Protein AF-G5RYD4-F1 (afdb_monomer_lite)

Organism: NCBI:txid913084

Sequence (80 aa):
MRRGDYSPELFLDLHGLTQLQAKQELGALIAACRREHIFCACVMHGHGKHILKQQTPLWLAQHPHVMAFHQAPKEYGGDA

Radius of gyration: 12.09 Å; chains: 1; bounding box: 29×24×31 Å

Foldseek 3Di:
DDPDPADAPAEEEQEPPDPVVSLVVVVVVLVVCVVVVHDHHYYHDDDPPCPCVVVVVVSLVPDPSRPDDDQDDVVRPRPD

Structure (mmCIF, N/CA/C/O backbone):
data_AF-G5RYD4-F1
#
_entry.id   AF-G5RYD4-F1
#
loop_
_atom_site.group_PDB
_atom_site.id
_atom_site.type_symbol
_atom_site.label_atom_id
_atom_site.label_alt_id
_atom_site.label_comp_id
_atom_site.label_asym_id
_atom_site.label_entity_id
_atom_site.label_seq_id
_atom_site.pdbx_PDB_ins_code
_atom_site.Cartn_x
_atom_site.Cartn_y
_atom_site.Cartn_z
_atom_site.occupancy
_atom_site.B_iso_or_equiv
_atom_site.auth_seq_id
_atom_site.auth_comp_id
_atom_site.auth_asym_id
_atom_site.auth_atom_id
_atom_site.pdbx_PDB_model_num
ATOM 1 N N . MET A 1 1 ? 16.095 -6.692 -1.883 1.00 53.66 1 MET A N 1
ATOM 2 C CA . MET A 1 1 ? 15.835 -5.835 -3.057 1.00 53.66 1 MET A CA 1
ATOM 3 C C . MET A 1 1 ? 16.983 -4.845 -3.152 1.00 53.66 1 MET A C 1
ATOM 5 O O . MET A 1 1 ? 17.282 -4.209 -2.146 1.00 53.66 1 MET A O 1
ATOM 9 N N . ARG A 1 2 ? 17.730 -4.819 -4.262 1.00 43.53 2 ARG A N 1
ATOM 10 C CA . ARG A 1 2 ? 18.831 -3.858 -4.429 1.00 43.53 2 ARG A CA 1
ATOM 11 C C . ARG A 1 2 ? 18.236 -2.477 -4.713 1.00 43.53 2 ARG A C 1
ATOM 13 O O . ARG A 1 2 ? 17.192 -2.376 -5.349 1.00 43.53 2 ARG A O 1
ATOM 20 N N . ARG A 1 3 ? 18.876 -1.425 -4.203 1.00 47.59 3 ARG A N 1
ATOM 21 C CA . ARG A 1 3 ? 18.513 -0.040 -4.529 1.00 47.59 3 ARG A CA 1
ATOM 22 C C . ARG A 1 3 ? 18.742 0.176 -6.031 1.00 47.59 3 ARG A C 1
ATOM 24 O O . ARG A 1 3 ? 19.879 0.024 -6.463 1.00 47.59 3 ARG A O 1
ATOM 31 N N . GLY A 1 4 ? 17.694 0.522 -6.781 1.00 53.97 4 GLY A N 1
ATOM 32 C CA . GLY A 1 4 ? 17.807 1.026 -8.158 1.00 53.97 4 GLY A CA 1
ATOM 33 C C . GLY A 1 4 ? 17.116 0.221 -9.264 1.00 53.97 4 GLY A C 1
ATOM 34 O O . GLY A 1 4 ? 16.929 0.776 -10.338 1.00 53.97 4 GLY A O 1
ATOM 35 N N . ASP A 1 5 ? 16.697 -1.028 -9.028 1.00 63.41 5 ASP A N 1
ATOM 36 C CA . ASP A 1 5 ? 16.136 -1.862 -10.114 1.00 63.41 5 ASP A CA 1
ATOM 37 C C . ASP A 1 5 ? 14.642 -1.607 -10.385 1.00 63.41 5 ASP A C 1
ATOM 39 O O . ASP A 1 5 ? 14.141 -1.946 -11.453 1.00 63.41 5 ASP A O 1
ATOM 43 N N . TYR A 1 6 ? 13.922 -1.012 -9.429 1.00 65.56 6 TYR A N 1
ATOM 44 C CA . TYR A 1 6 ? 12.490 -0.744 -9.549 1.00 65.56 6 TYR A CA 1
ATOM 45 C C . TYR A 1 6 ? 12.153 0.615 -8.934 1.00 65.56 6 TYR A C 1
ATOM 47 O O . TYR A 1 6 ? 12.238 0.788 -7.715 1.00 65.56 6 TYR A O 1
ATOM 55 N N . SER A 1 7 ? 11.779 1.569 -9.781 1.00 76.75 7 SER A N 1
ATOM 56 C CA . SER A 1 7 ? 11.202 2.845 -9.354 1.00 76.75 7 SER A CA 1
ATOM 57 C C . SER A 1 7 ? 9.686 2.689 -9.221 1.00 76.75 7 SER A C 1
ATOM 59 O O . SER A 1 7 ? 9.084 2.036 -10.074 1.00 76.75 7 SER A O 1
ATOM 61 N N . PRO A 1 8 ? 9.054 3.249 -8.177 1.00 81.12 8 PRO A N 1
ATOM 62 C CA . PRO A 1 8 ? 7.609 3.165 -8.028 1.00 81.12 8 PRO A CA 1
ATOM 63 C C . PRO A 1 8 ? 6.904 3.908 -9.166 1.00 81.12 8 PRO A C 1
ATOM 65 O O . PRO A 1 8 ? 7.180 5.082 -9.410 1.00 81.12 8 PRO A O 1
ATOM 68 N N . GLU A 1 9 ? 5.979 3.226 -9.837 1.00 87.69 9 GLU A N 1
ATOM 69 C CA . GLU A 1 9 ? 5.157 3.816 -10.906 1.00 87.69 9 GLU A CA 1
ATOM 70 C C . GLU A 1 9 ? 3.807 4.312 -10.369 1.00 87.69 9 GLU A C 1
ATOM 72 O O . GLU A 1 9 ? 3.195 5.211 -10.940 1.00 87.69 9 GLU A O 1
ATOM 77 N N . LEU A 1 10 ? 3.365 3.764 -9.231 1.00 90.81 10 LEU A N 1
ATOM 78 C CA . LEU A 1 10 ? 2.164 4.193 -8.519 1.00 90.81 10 LEU A CA 1
ATOM 79 C C . LEU A 1 10 ? 2.494 4.663 -7.107 1.00 90.81 10 LEU A C 1
ATOM 81 O O . LEU A 1 10 ? 3.347 4.094 -6.422 1.00 90.81 10 LEU A O 1
ATOM 85 N N . PHE A 1 11 ? 1.754 5.674 -6.660 1.00 92.75 11 PHE A N 1
ATOM 86 C CA . PHE A 1 11 ? 1.858 6.254 -5.328 1.00 92.75 11 PHE A CA 1
ATOM 87 C C . PHE A 1 11 ? 0.481 6.244 -4.673 1.00 92.75 11 PHE A C 1
ATOM 89 O O . PHE A 1 11 ? -0.492 6.706 -5.266 1.00 92.75 11 PHE A O 1
ATOM 96 N N . LEU A 1 12 ? 0.408 5.725 -3.452 1.00 94.44 12 LEU A N 1
ATOM 97 C CA . LEU A 1 12 ? -0.802 5.723 -2.641 1.00 94.44 12 LEU A CA 1
ATOM 98 C C . LEU A 1 12 ? -0.566 6.506 -1.354 1.00 94.44 12 LEU A C 1
ATOM 100 O O . LEU A 1 12 ? 0.347 6.177 -0.599 1.00 94.44 12 LEU A O 1
ATOM 104 N N . ASP A 1 13 ? -1.416 7.493 -1.085 1.00 93.62 13 ASP A N 1
ATOM 105 C CA . ASP A 1 13 ? -1.442 8.213 0.186 1.00 93.62 13 ASP 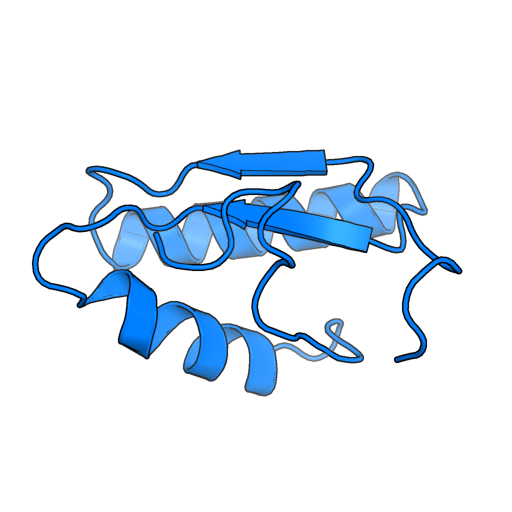A CA 1
ATOM 106 C C . ASP A 1 13 ? -2.589 7.699 1.063 1.00 93.62 13 ASP A C 1
ATOM 108 O O . ASP A 1 13 ? -3.759 7.740 0.688 1.00 93.62 13 ASP A O 1
ATOM 112 N N . LEU A 1 14 ? -2.236 7.183 2.236 1.00 94.12 14 LEU A N 1
ATOM 113 C CA . LEU A 1 14 ? -3.156 6.675 3.246 1.00 94.12 14 LEU A CA 1
ATOM 114 C C . LEU A 1 14 ? -3.369 7.672 4.393 1.00 94.12 14 LEU A C 1
ATOM 116 O O . LEU A 1 14 ? -4.066 7.354 5.362 1.00 94.12 14 LEU A O 1
ATOM 120 N N . HIS A 1 15 ? -2.738 8.847 4.350 1.00 91.25 15 HIS A N 1
ATOM 121 C CA . HIS A 1 15 ? -2.836 9.834 5.414 1.00 91.25 15 HIS A CA 1
ATOM 122 C C . HIS A 1 15 ? -4.296 10.242 5.668 1.00 91.25 15 HIS A C 1
ATOM 124 O O . HIS A 1 15 ? -5.073 10.510 4.756 1.00 91.25 15 HIS A O 1
ATOM 130 N N . GLY A 1 16 ? -4.681 10.283 6.946 1.00 90.31 16 GLY A N 1
ATOM 131 C CA . GLY A 1 16 ? -6.038 10.643 7.363 1.00 90.31 16 GLY A CA 1
ATOM 132 C C . GLY A 1 16 ? -7.091 9.545 7.175 1.00 90.31 16 GLY A C 1
ATOM 133 O O . GLY A 1 16 ? -8.208 9.707 7.666 1.00 90.31 16 GLY A O 1
ATOM 134 N N . LEU A 1 17 ? -6.755 8.414 6.545 1.00 94.31 17 LEU A N 1
ATOM 135 C CA . LEU A 1 17 ? -7.676 7.290 6.408 1.00 94.31 17 LEU A CA 1
ATOM 136 C C . LEU A 1 17 ? -7.80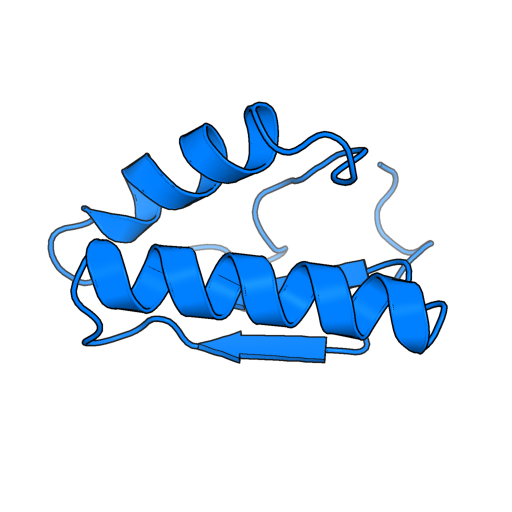2 6.492 7.709 1.00 94.31 17 LEU A C 1
ATOM 138 O O . LEU A 1 17 ? -6.858 6.321 8.487 1.00 94.31 17 LEU A O 1
ATOM 142 N N . THR A 1 18 ? -8.988 5.929 7.923 1.00 94.50 18 THR A N 1
ATOM 143 C CA . THR A 1 18 ? -9.178 4.869 8.917 1.00 94.50 18 THR A CA 1
ATOM 144 C C . THR A 1 18 ? -8.465 3.587 8.478 1.00 94.50 18 THR A C 1
ATOM 146 O O . THR A 1 18 ? -8.171 3.392 7.300 1.00 94.50 18 THR A O 1
ATOM 149 N N . GLN A 1 19 ? -8.235 2.655 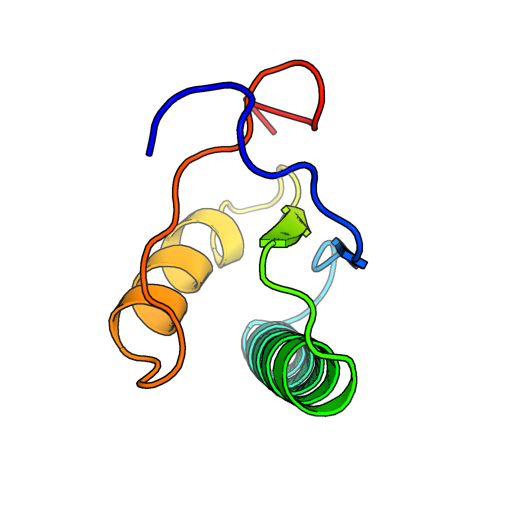9.408 1.00 94.88 19 GLN A N 1
ATOM 150 C CA . GLN A 1 19 ? -7.635 1.355 9.076 1.00 94.88 19 GLN A CA 1
ATOM 151 C C . GLN A 1 19 ? -8.426 0.592 8.005 1.00 94.88 19 GLN A C 1
ATOM 153 O O . GLN A 1 19 ? -7.831 -0.039 7.138 1.00 94.88 19 GLN A O 1
ATOM 158 N N . LEU A 1 20 ? -9.761 0.662 8.055 1.00 96.44 20 LEU A N 1
ATOM 159 C CA . LEU A 1 20 ? -10.619 -0.006 7.081 1.00 96.44 20 LEU A CA 1
ATOM 160 C C . LEU A 1 20 ? -10.429 0.581 5.678 1.00 96.44 20 LEU A C 1
ATOM 162 O O . LEU A 1 20 ? -10.168 -0.173 4.744 1.00 96.44 20 LEU A O 1
ATOM 166 N N . GLN A 1 21 ? -10.500 1.910 5.554 1.00 96.94 21 GLN A N 1
ATOM 167 C CA . GLN A 1 21 ? -10.279 2.612 4.286 1.00 96.94 21 GLN A CA 1
ATOM 168 C C . GLN A 1 21 ? -8.873 2.339 3.751 1.00 96.94 21 GLN A C 1
ATOM 170 O O . GLN A 1 21 ? -8.717 1.934 2.607 1.00 96.94 21 GLN A O 1
ATOM 175 N N . ALA A 1 22 ? -7.852 2.457 4.602 1.00 96.31 22 ALA A N 1
ATOM 176 C CA . ALA A 1 22 ? -6.473 2.227 4.197 1.00 96.31 22 ALA A CA 1
ATOM 177 C C . ALA A 1 22 ? -6.239 0.798 3.685 1.00 96.31 22 ALA A C 1
ATOM 179 O O . ALA A 1 22 ? -5.534 0.597 2.699 1.00 96.31 22 ALA A O 1
ATOM 180 N N . LYS A 1 23 ? -6.859 -0.205 4.318 1.00 96.25 23 LYS A N 1
ATOM 181 C CA . LYS A 1 23 ? -6.782 -1.598 3.867 1.00 96.25 23 LYS A CA 1
ATOM 182 C C . LYS A 1 23 ? -7.483 -1.811 2.520 1.00 96.25 23 LYS A C 1
ATOM 184 O O . LYS A 1 23 ? -6.991 -2.591 1.706 1.00 96.25 23 LYS A O 1
ATOM 189 N N . GLN A 1 24 ? -8.611 -1.139 2.286 1.00 97.69 24 GLN A N 1
ATOM 190 C CA . GLN A 1 24 ? -9.321 -1.184 1.004 1.00 97.69 24 GLN A CA 1
ATOM 191 C C . GLN A 1 24 ? -8.491 -0.543 -0.114 1.00 97.69 24 GLN A C 1
ATOM 193 O O . GLN A 1 24 ? -8.287 -1.177 -1.148 1.00 97.69 24 GLN A O 1
ATOM 198 N N . GLU A 1 25 ? -7.942 0.647 0.128 1.00 97.88 25 GLU A N 1
ATOM 199 C CA . GLU A 1 25 ? -7.073 1.356 -0.819 1.00 97.88 25 GLU A CA 1
ATOM 200 C C . GLU A 1 25 ? -5.800 0.563 -1.139 1.00 97.88 25 GLU A C 1
ATOM 202 O O . GLU A 1 25 ? -5.398 0.452 -2.295 1.00 97.88 25 GLU A O 1
ATOM 207 N N . LEU A 1 26 ? -5.197 -0.082 -0.135 1.00 96.88 26 LEU A N 1
ATOM 208 C CA . LEU A 1 26 ? -4.041 -0.950 -0.351 1.00 96.88 26 LEU A CA 1
ATOM 209 C C . LEU A 1 26 ? -4.381 -2.138 -1.267 1.00 96.88 26 LEU A C 1
ATOM 211 O O . LEU A 1 26 ? -3.601 -2.486 -2.151 1.00 96.88 26 LEU A O 1
ATOM 215 N N . GLY A 1 27 ? -5.558 -2.744 -1.086 1.00 97.00 27 GLY A N 1
ATOM 216 C CA . GLY A 1 27 ? -6.051 -3.799 -1.973 1.00 97.00 27 GLY A CA 1
ATOM 217 C C . GLY A 1 27 ? -6.299 -3.298 -3.398 1.00 97.00 27 GLY A C 1
ATOM 218 O O . GLY A 1 27 ? -5.919 -3.970 -4.360 1.00 97.00 27 GLY A O 1
ATOM 219 N N . ALA A 1 28 ? -6.879 -2.103 -3.540 1.00 97.62 28 ALA A N 1
ATOM 220 C CA . ALA A 1 28 ? -7.111 -1.466 -4.832 1.00 97.62 28 ALA A CA 1
ATOM 221 C C . ALA A 1 28 ? -5.793 -1.170 -5.566 1.00 97.62 28 ALA A C 1
ATOM 223 O O . ALA A 1 28 ? -5.674 -1.488 -6.751 1.00 97.62 28 ALA A O 1
ATOM 224 N N . LEU A 1 29 ? -4.779 -0.662 -4.857 1.00 97.38 29 LEU A N 1
ATOM 225 C CA . LEU A 1 29 ? -3.437 -0.440 -5.397 1.00 97.38 29 LEU A CA 1
ATOM 226 C C . LEU A 1 29 ? -2.822 -1.737 -5.925 1.00 97.38 29 LEU A C 1
ATOM 228 O O . LEU A 1 29 ? -2.329 -1.766 -7.050 1.00 97.38 29 LEU A O 1
ATOM 232 N N . ILE A 1 30 ? -2.866 -2.821 -5.146 1.00 96.50 30 ILE A N 1
ATOM 233 C CA . ILE A 1 30 ? -2.287 -4.103 -5.571 1.00 96.50 30 ILE A CA 1
ATOM 234 C C . ILE A 1 30 ? -3.035 -4.656 -6.791 1.00 96.50 30 ILE A C 1
ATOM 236 O O . ILE A 1 30 ? -2.410 -5.164 -7.724 1.00 96.50 30 ILE A O 1
ATOM 240 N N . ALA A 1 31 ? -4.364 -4.531 -6.828 1.00 97.06 31 ALA A N 1
ATOM 241 C CA . ALA A 1 31 ? -5.158 -4.927 -7.989 1.00 97.06 31 ALA A CA 1
ATOM 242 C C . ALA A 1 31 ? -4.806 -4.102 -9.241 1.00 97.06 31 ALA A C 1
ATOM 244 O O . ALA A 1 31 ? -4.668 -4.676 -10.323 1.00 97.06 31 ALA A O 1
ATOM 245 N N . ALA A 1 32 ? -4.616 -2.786 -9.095 1.00 96.56 32 ALA A N 1
ATOM 246 C CA . ALA A 1 32 ? -4.178 -1.908 -10.177 1.00 96.56 32 ALA A CA 1
ATOM 247 C C . ALA A 1 32 ? -2.785 -2.295 -10.686 1.00 96.56 32 ALA A C 1
ATOM 249 O O . ALA A 1 32 ? -2.626 -2.520 -11.884 1.00 96.56 32 ALA A O 1
ATOM 250 N N . CYS A 1 33 ? -1.825 -2.509 -9.777 1.00 95.94 33 CYS A N 1
ATOM 251 C CA . CYS A 1 33 ? -0.471 -2.936 -10.131 1.00 95.94 33 CYS A CA 1
ATOM 252 C C . CYS A 1 33 ? -0.485 -4.209 -10.984 1.00 95.94 33 CYS A C 1
ATOM 254 O O . CYS A 1 33 ? 0.186 -4.298 -12.007 1.00 95.94 33 CYS A O 1
ATOM 256 N N . ARG A 1 34 ? -1.313 -5.192 -10.609 1.00 95.06 34 ARG A N 1
ATOM 257 C CA . ARG A 1 34 ? -1.432 -6.448 -11.363 1.00 95.06 34 ARG A CA 1
ATOM 258 C C . ARG A 1 34 ? -2.053 -6.270 -12.742 1.00 95.06 34 ARG A C 1
ATOM 260 O O . ARG A 1 34 ? -1.604 -6.918 -13.680 1.00 95.06 34 ARG A O 1
ATOM 267 N N . ARG A 1 35 ? -3.099 -5.449 -12.854 1.00 96.56 35 ARG A N 1
ATOM 268 C CA . ARG A 1 35 ? -3.785 -5.191 -14.128 1.00 96.56 35 ARG A CA 1
ATOM 269 C C . ARG A 1 35 ? -2.878 -4.457 -15.115 1.00 96.56 35 ARG A C 1
ATOM 271 O O . ARG A 1 35 ? -2.965 -4.705 -16.310 1.00 96.56 35 ARG A O 1
ATOM 278 N N . GLU A 1 36 ? -2.035 -3.567 -14.608 1.00 95.56 36 GLU A N 1
ATOM 279 C CA . GLU A 1 36 ? -1.191 -2.677 -15.413 1.00 95.56 36 GLU A CA 1
ATOM 280 C C . GLU A 1 36 ? 0.254 -3.174 -15.531 1.00 95.56 36 GLU A C 1
ATOM 282 O O . GLU A 1 36 ? 1.088 -2.503 -16.123 1.00 95.56 36 GLU A O 1
ATOM 287 N N . HIS A 1 37 ? 0.543 -4.377 -15.021 1.00 93.69 37 HIS A N 1
ATOM 288 C CA . HIS A 1 37 ? 1.879 -4.981 -15.021 1.00 93.69 37 HIS A CA 1
ATOM 289 C C . HIS A 1 37 ? 2.954 -4.118 -14.333 1.00 93.69 37 HIS A C 1
ATOM 291 O O . HIS A 1 37 ? 4.128 -4.178 -14.687 1.00 93.69 37 HIS A O 1
ATOM 297 N N . ILE A 1 38 ? 2.553 -3.364 -13.309 1.00 93.69 38 ILE A N 1
ATOM 298 C CA . ILE A 1 38 ? 3.434 -2.544 -12.478 1.00 93.69 38 ILE A CA 1
ATOM 299 C C . ILE A 1 38 ? 3.985 -3.404 -11.342 1.00 93.69 38 ILE A C 1
ATOM 301 O O . ILE A 1 38 ? 3.239 -4.027 -10.581 1.00 93.69 38 ILE A O 1
ATOM 305 N N . PHE A 1 39 ? 5.309 -3.426 -11.209 1.00 91.44 39 PHE A N 1
ATOM 306 C CA . PHE A 1 39 ? 6.002 -4.269 -10.228 1.00 91.44 39 PHE A CA 1
ATOM 307 C C . PHE A 1 39 ? 6.358 -3.536 -8.933 1.00 91.44 39 PHE A C 1
ATOM 309 O O . PHE A 1 39 ? 6.675 -4.181 -7.932 1.00 91.44 39 PHE A O 1
ATOM 316 N N . CYS A 1 40 ? 6.314 -2.202 -8.935 1.00 92.25 40 CYS A N 1
ATOM 317 C CA . CYS A 1 40 ? 6.697 -1.384 -7.794 1.00 92.25 40 CYS A CA 1
ATOM 318 C C . CYS A 1 40 ? 5.731 -0.219 -7.595 1.00 92.25 40 CYS A C 1
ATOM 320 O O . CYS A 1 40 ? 5.445 0.546 -8.515 1.00 92.25 40 CYS A O 1
ATOM 322 N N . ALA A 1 41 ? 5.262 -0.074 -6.361 1.00 93.12 41 ALA A N 1
ATOM 323 C CA . ALA A 1 41 ? 4.445 1.042 -5.924 1.00 93.12 41 ALA A CA 1
ATOM 324 C C . ALA A 1 41 ? 4.950 1.549 -4.572 1.00 93.12 41 ALA A C 1
ATOM 326 O O . ALA A 1 41 ? 5.529 0.797 -3.784 1.00 93.12 41 ALA A O 1
ATOM 327 N N . CYS A 1 42 ? 4.709 2.825 -4.302 1.00 92.94 42 CYS A N 1
ATOM 328 C CA . CYS A 1 42 ? 5.042 3.476 -3.048 1.00 92.94 42 CYS A CA 1
ATOM 329 C C . CYS A 1 42 ? 3.767 3.756 -2.252 1.00 92.94 42 CYS A C 1
ATOM 331 O O . CYS A 1 42 ? 2.768 4.220 -2.798 1.00 92.94 42 CYS A O 1
ATOM 333 N N . VAL A 1 43 ? 3.809 3.497 -0.946 1.00 92.94 43 VAL A N 1
ATOM 334 C CA . VAL A 1 43 ? 2.691 3.745 -0.032 1.00 92.94 43 VAL A CA 1
ATOM 335 C C . VAL A 1 43 ? 3.152 4.701 1.058 1.00 92.94 43 VAL A C 1
ATOM 337 O O . VAL A 1 43 ? 4.111 4.416 1.773 1.00 92.94 43 VAL A O 1
ATOM 340 N N . MET A 1 44 ? 2.449 5.817 1.205 1.00 91.69 44 MET A N 1
ATOM 341 C CA . MET A 1 44 ? 2.647 6.804 2.255 1.00 91.69 44 MET A CA 1
ATOM 342 C C . MET A 1 44 ? 1.549 6.633 3.306 1.00 91.69 44 MET A C 1
ATOM 344 O O . MET A 1 44 ? 0.372 6.591 2.980 1.00 91.69 44 MET A O 1
ATOM 348 N N . HIS A 1 45 ? 1.918 6.512 4.580 1.00 84.69 45 HIS A N 1
ATOM 349 C CA . HIS A 1 45 ? 0.964 6.390 5.697 1.00 84.69 45 HIS A CA 1
ATOM 350 C C . HIS A 1 45 ? 0.952 7.613 6.629 1.00 84.69 45 HIS A C 1
ATOM 352 O O . HIS A 1 45 ? 0.168 7.662 7.579 1.00 84.69 45 HIS A O 1
ATOM 358 N N . GLY A 1 46 ? 1.831 8.584 6.364 1.00 79.88 46 GLY A N 1
ATOM 359 C CA . GLY A 1 46 ? 2.026 9.793 7.160 1.00 79.88 46 GLY A CA 1
ATOM 360 C C . GLY A 1 46 ? 2.546 9.550 8.586 1.00 79.88 46 GLY A C 1
ATOM 361 O O . GLY A 1 46 ? 2.719 8.412 9.037 1.00 79.88 46 GLY A O 1
ATOM 362 N N . HIS A 1 47 ? 2.726 10.662 9.304 1.00 73.75 47 HIS A N 1
ATOM 363 C CA . HIS A 1 47 ? 3.324 10.756 10.643 1.00 73.75 47 HIS A CA 1
ATOM 364 C C . HIS A 1 47 ? 2.307 10.740 11.801 1.00 73.75 47 HIS A C 1
ATOM 366 O O . HIS A 1 47 ? 2.619 11.212 12.888 1.00 73.75 47 HIS A O 1
ATOM 372 N N . GLY A 1 48 ? 1.065 10.293 11.577 1.00 74.88 48 GLY A N 1
ATOM 373 C CA . GLY A 1 48 ? -0.014 10.387 12.575 1.00 74.88 48 GLY A CA 1
ATOM 374 C C . GLY A 1 48 ? 0.224 9.541 13.841 1.00 74.88 48 GLY A C 1
ATOM 375 O O . GLY A 1 48 ? 1.338 9.344 14.305 1.00 74.88 48 GLY A O 1
ATOM 376 N N . LYS A 1 49 ? -0.819 8.917 14.404 1.00 81.94 49 LYS A N 1
ATOM 377 C CA . LYS A 1 49 ? -0.683 8.019 15.581 1.00 81.94 49 LYS A CA 1
ATOM 378 C C . LYS A 1 49 ? 0.119 6.723 15.319 1.00 81.94 49 LYS A C 1
ATOM 380 O O . LYS A 1 49 ? -0.015 5.761 16.064 1.00 81.94 49 LYS A O 1
ATOM 385 N N . HIS A 1 50 ? 0.865 6.648 14.217 1.00 82.88 50 HIS A N 1
ATOM 386 C CA . HIS A 1 50 ? 1.626 5.491 13.739 1.00 82.88 50 HIS A CA 1
ATOM 387 C C . HIS A 1 50 ? 0.829 4.181 13.590 1.00 82.88 50 HIS A C 1
ATOM 389 O O . HIS A 1 50 ? 1.418 3.127 13.372 1.00 82.88 50 HIS A O 1
ATOM 395 N N . ILE A 1 51 ? -0.508 4.239 13.617 1.00 88.88 51 ILE A N 1
ATOM 396 C CA . ILE A 1 51 ? -1.377 3.067 13.449 1.00 88.88 51 ILE A CA 1
ATOM 397 C C . ILE A 1 51 ? -1.164 2.454 12.062 1.00 88.88 51 ILE A C 1
ATOM 399 O O . ILE A 1 51 ? -0.845 1.276 11.949 1.00 88.88 51 ILE A O 1
ATOM 403 N N . LEU A 1 52 ? -1.273 3.257 11.001 1.00 90.44 52 LEU A N 1
ATOM 404 C CA . LEU A 1 52 ? -1.075 2.773 9.632 1.00 90.44 52 LEU A CA 1
ATOM 405 C C . LEU A 1 52 ? 0.385 2.369 9.373 1.00 90.44 52 LEU A C 1
ATOM 407 O O . LEU A 1 52 ? 0.623 1.355 8.729 1.00 90.44 52 LEU A O 1
ATOM 411 N N . LYS A 1 53 ? 1.358 3.070 9.971 1.00 88.81 53 LYS A N 1
ATOM 412 C CA . LYS A 1 53 ? 2.785 2.691 9.931 1.00 88.81 53 LYS A CA 1
ATOM 413 C C . LYS A 1 53 ? 3.032 1.275 10.468 1.00 88.81 53 LYS A C 1
ATOM 415 O O . LYS A 1 53 ? 3.864 0.556 9.928 1.00 88.81 53 LYS A O 1
ATOM 420 N N . GLN A 1 54 ? 2.301 0.863 11.506 1.00 91.06 54 GLN A N 1
ATOM 421 C CA . GLN A 1 54 ? 2.397 -0.483 12.081 1.00 91.06 54 GLN A CA 1
ATOM 422 C C . GLN A 1 54 ? 1.570 -1.521 11.312 1.00 91.06 54 GLN A C 1
ATOM 424 O O . GLN A 1 54 ? 2.005 -2.658 11.153 1.00 91.06 54 GLN A O 1
ATOM 429 N N . GLN A 1 55 ? 0.379 -1.153 10.836 1.00 94.12 55 GLN A N 1
ATOM 430 C CA . GLN A 1 55 ? -0.557 -2.096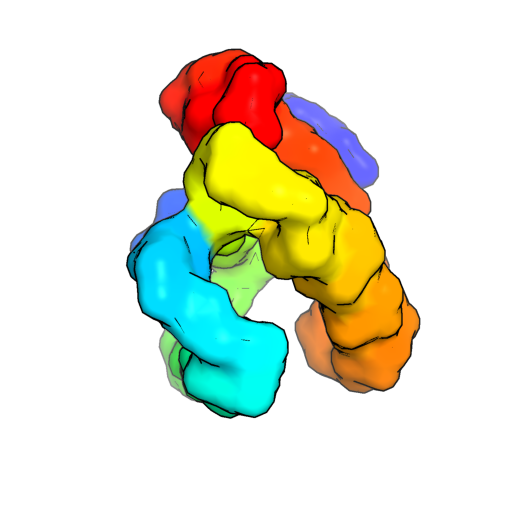 10.219 1.00 94.12 55 GLN A CA 1
ATOM 431 C C . GLN A 1 55 ? -0.245 -2.412 8.753 1.00 94.12 55 GLN A C 1
ATOM 433 O O . GLN A 1 55 ? -0.319 -3.572 8.352 1.00 94.12 55 GLN A O 1
ATOM 438 N N . THR A 1 56 ? 0.151 -1.415 7.959 1.00 93.94 56 THR A N 1
ATOM 439 C CA . THR A 1 56 ? 0.477 -1.589 6.536 1.00 93.94 56 THR A CA 1
ATOM 440 C C . THR A 1 56 ? 1.473 -2.730 6.274 1.00 93.94 56 THR A C 1
ATOM 442 O O . THR A 1 56 ? 1.148 -3.594 5.458 1.00 93.94 56 THR A O 1
ATOM 445 N N . PRO A 1 57 ? 2.635 -2.836 6.958 1.00 93.31 57 PRO A N 1
ATOM 446 C CA . PRO A 1 57 ? 3.558 -3.951 6.727 1.00 93.31 57 PRO A CA 1
ATOM 447 C C . PRO A 1 57 ? 2.964 -5.318 7.105 1.00 93.31 57 PRO A C 1
ATOM 449 O O . PRO A 1 57 ? 3.245 -6.306 6.429 1.00 93.31 57 PRO A O 1
ATOM 452 N N . LEU A 1 58 ? 2.101 -5.393 8.129 1.00 95.31 58 LEU A N 1
ATOM 453 C CA . LEU A 1 58 ? 1.421 -6.639 8.509 1.00 95.31 58 LEU A CA 1
ATOM 454 C C . LEU A 1 58 ? 0.436 -7.098 7.431 1.00 95.31 58 LEU A C 1
ATOM 456 O O . LEU A 1 58 ? 0.332 -8.294 7.163 1.00 95.31 58 LEU A O 1
ATOM 460 N N . TRP A 1 59 ? -0.294 -6.168 6.813 1.00 95.94 59 TRP A N 1
ATOM 461 C CA . TRP A 1 59 ? -1.213 -6.487 5.719 1.00 95.94 59 TRP A CA 1
ATOM 462 C C . TRP A 1 59 ? -0.463 -6.880 4.446 1.00 95.94 59 TRP A C 1
ATOM 464 O O . TRP A 1 59 ? -0.842 -7.855 3.802 1.00 95.94 59 TRP A O 1
ATOM 474 N N . LEU A 1 60 ? 0.621 -6.170 4.118 1.00 95.38 60 LEU A N 1
ATOM 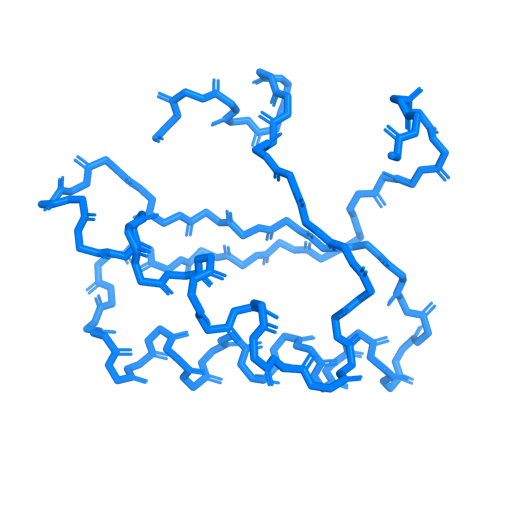475 C CA . LEU A 1 60 ? 1.470 -6.483 2.966 1.00 95.38 60 LEU A CA 1
ATOM 476 C C . LEU A 1 60 ? 2.106 -7.872 3.084 1.00 95.38 60 LEU A C 1
ATOM 478 O O . LEU A 1 60 ? 2.075 -8.627 2.119 1.00 95.38 60 LEU A O 1
ATOM 482 N N . ALA A 1 61 ? 2.610 -8.243 4.265 1.00 94.88 61 ALA A N 1
ATOM 483 C CA . ALA A 1 61 ? 3.207 -9.560 4.506 1.00 94.88 61 ALA A CA 1
ATOM 484 C C . ALA A 1 61 ? 2.224 -10.731 4.325 1.00 94.88 61 ALA A C 1
ATOM 486 O O . ALA A 1 61 ? 2.645 -11.848 4.039 1.00 94.88 61 ALA A O 1
ATOM 487 N N . GLN A 1 62 ? 0.922 -10.486 4.497 1.00 94.44 62 GLN A N 1
ATOM 488 C CA . GLN A 1 62 ? -0.130 -11.495 4.340 1.00 94.44 62 GLN A CA 1
ATOM 489 C C . GLN A 1 62 ? -0.727 -11.527 2.927 1.00 94.44 62 GLN A C 1
ATOM 491 O O . GLN A 1 62 ? -1.517 -12.417 2.615 1.00 94.44 62 GLN A O 1
ATOM 496 N N . HIS A 1 63 ? -0.406 -10.553 2.072 1.00 95.25 63 HIS A N 1
ATOM 497 C CA . HIS A 1 63 ? -1.039 -10.440 0.768 1.00 95.25 63 HIS A CA 1
ATOM 498 C C . HIS A 1 63 ? -0.338 -11.345 -0.264 1.00 95.25 63 HIS A C 1
ATOM 500 O O . HIS A 1 63 ? 0.846 -11.153 -0.535 1.00 95.25 63 HIS A O 1
ATOM 506 N N . PRO A 1 64 ? -1.048 -12.276 -0.933 1.00 94.31 64 PRO A N 1
ATOM 507 C CA . PRO A 1 64 ? -0.430 -13.310 -1.778 1.00 94.31 64 PRO A CA 1
ATOM 508 C C . PRO A 1 64 ? 0.264 -12.769 -3.038 1.00 94.31 64 PRO A C 1
ATOM 510 O O . PRO A 1 64 ? 1.010 -13.486 -3.697 1.00 94.31 64 PRO A O 1
ATOM 513 N N . HIS A 1 65 ? -0.006 -11.516 -3.406 1.00 94.25 65 HIS A N 1
ATOM 514 C CA . HIS A 1 65 ? 0.590 -10.854 -4.572 1.00 94.25 65 HIS A CA 1
ATOM 515 C C . HIS A 1 65 ? 1.728 -9.885 -4.229 1.00 94.25 65 HIS A C 1
ATOM 517 O O . HIS A 1 65 ? 2.265 -9.246 -5.128 1.00 94.25 65 HIS A O 1
ATOM 523 N N . VAL A 1 66 ? 2.093 -9.758 -2.952 1.00 94.00 66 VAL A N 1
ATOM 524 C CA . VAL A 1 66 ? 3.228 -8.934 -2.527 1.00 94.00 66 VAL A CA 1
ATOM 525 C C . VAL A 1 66 ? 4.447 -9.838 -2.391 1.00 94.00 66 VAL A C 1
ATOM 527 O O . VAL A 1 66 ? 4.470 -10.739 -1.561 1.00 94.00 66 VAL A O 1
ATOM 530 N N . MET A 1 67 ? 5.467 -9.603 -3.216 1.00 92.12 67 MET A N 1
ATOM 531 C CA . MET A 1 67 ? 6.702 -10.399 -3.186 1.00 92.12 67 MET A CA 1
ATOM 532 C C . MET A 1 67 ? 7.681 -9.914 -2.114 1.00 92.12 67 MET A C 1
ATOM 534 O O . MET A 1 67 ? 8.378 -10.710 -1.491 1.00 92.12 67 MET A O 1
ATOM 538 N N . ALA A 1 68 ? 7.759 -8.598 -1.922 1.00 90.75 68 ALA A N 1
ATOM 539 C CA . ALA A 1 68 ? 8.617 -7.954 -0.940 1.00 90.75 68 ALA A CA 1
ATOM 540 C C . ALA A 1 68 ? 8.127 -6.525 -0.677 1.00 90.75 68 ALA A C 1
ATOM 542 O O . ALA A 1 68 ? 7.463 -5.922 -1.518 1.00 90.75 68 ALA A O 1
ATOM 543 N N . PHE A 1 69 ? 8.508 -5.969 0.469 1.00 91.31 69 PHE A N 1
ATOM 544 C CA . PHE A 1 69 ? 8.390 -4.546 0.765 1.00 91.31 69 PHE A CA 1
ATOM 545 C C . PHE A 1 69 ? 9.579 -4.109 1.619 1.00 91.31 69 PHE A C 1
ATOM 547 O O . PHE A 1 69 ? 10.219 -4.918 2.294 1.00 91.31 69 PHE A O 1
ATOM 554 N N . HIS A 1 70 ? 9.889 -2.821 1.583 1.00 87.50 70 HIS A N 1
ATOM 555 C CA . HIS A 1 70 ? 10.889 -2.206 2.443 1.00 87.50 70 HIS A CA 1
ATOM 556 C C . HIS A 1 70 ? 10.480 -0.765 2.739 1.00 87.50 70 HIS A C 1
ATOM 558 O O . HIS A 1 70 ? 9.634 -0.196 2.051 1.00 87.50 70 HIS A O 1
ATOM 564 N N . GLN A 1 71 ? 11.089 -0.160 3.756 1.00 80.94 71 GLN A N 1
ATOM 565 C CA . GLN A 1 71 ? 10.914 1.268 3.998 1.00 80.94 71 GLN A CA 1
ATOM 566 C C . GLN A 1 71 ? 11.442 2.055 2.793 1.00 80.94 71 GLN A C 1
ATOM 568 O O . GLN A 1 71 ? 12.543 1.771 2.306 1.00 80.94 71 GLN A O 1
ATOM 573 N N . ALA A 1 72 ? 10.663 3.021 2.306 1.00 70.25 72 ALA A N 1
ATOM 574 C CA . ALA A 1 72 ? 11.084 3.887 1.214 1.00 70.25 72 ALA A CA 1
ATOM 575 C C . ALA A 1 72 ? 12.428 4.564 1.557 1.00 70.25 72 ALA A C 1
ATOM 577 O O . ALA A 1 72 ? 12.650 4.940 2.713 1.00 70.25 72 ALA A O 1
ATOM 578 N N . PRO A 1 73 ? 13.359 4.711 0.599 1.00 66.31 73 PRO A N 1
ATOM 579 C CA . PRO A 1 73 ? 14.541 5.537 0.811 1.00 66.31 73 PRO A CA 1
ATOM 580 C C . PRO A 1 73 ? 14.129 7.008 0.999 1.00 66.31 73 PRO A C 1
ATOM 582 O O . PRO A 1 73 ? 13.026 7.406 0.630 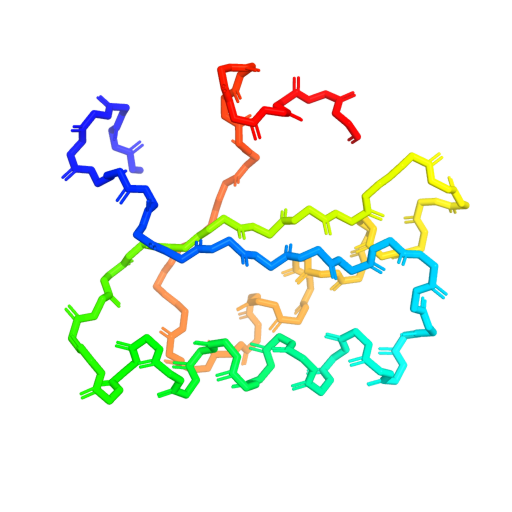1.00 66.31 73 PRO A O 1
ATOM 585 N N . LYS A 1 74 ? 15.013 7.829 1.584 1.00 65.94 74 LYS A N 1
ATOM 586 C CA . LYS A 1 74 ? 14.727 9.244 1.910 1.00 65.94 74 LYS A CA 1
ATOM 587 C C . LYS A 1 74 ? 14.174 10.044 0.722 1.00 65.94 74 LYS A C 1
ATOM 589 O O . LYS A 1 74 ? 13.295 10.872 0.909 1.00 65.94 74 LYS A O 1
ATOM 594 N N . GLU A 1 75 ? 14.643 9.746 -0.487 1.00 62.88 75 GLU A N 1
ATOM 595 C CA . GLU A 1 75 ? 14.187 10.352 -1.747 1.00 62.88 75 GLU A CA 1
ATOM 596 C C . GLU A 1 75 ? 12.691 10.130 -2.064 1.00 62.88 75 GLU A C 1
ATOM 598 O O . GLU A 1 75 ? 12.101 10.947 -2.760 1.00 62.88 75 GLU A O 1
ATOM 603 N N . TYR A 1 76 ? 12.059 9.094 -1.500 1.00 59.66 76 TYR A N 1
ATOM 604 C CA . TYR A 1 76 ? 10.622 8.803 -1.630 1.00 59.66 76 TYR A CA 1
ATOM 605 C C . TYR A 1 76 ? 9.882 8.895 -0.280 1.00 59.66 76 TYR A C 1
ATOM 607 O O . TYR A 1 76 ? 8.885 8.210 -0.063 1.00 59.66 76 TYR A O 1
ATOM 615 N N . GLY A 1 77 ? 10.374 9.716 0.657 1.00 57.97 77 GLY A N 1
ATOM 616 C CA . GLY A 1 77 ? 9.722 9.935 1.957 1.00 57.97 77 GLY A CA 1
ATOM 617 C C . GLY A 1 77 ? 10.169 8.986 3.073 1.00 57.97 77 GLY A C 1
ATOM 618 O O . GLY A 1 77 ? 9.472 8.828 4.074 1.00 57.97 77 GLY A O 1
ATOM 619 N N . GLY A 1 78 ? 11.329 8.340 2.928 1.00 61.22 78 GLY A N 1
ATOM 620 C CA . GLY A 1 78 ? 11.943 7.569 4.007 1.00 61.22 78 GLY A CA 1
ATOM 621 C C . GLY A 1 78 ? 12.169 8.419 5.258 1.00 61.22 78 GLY A C 1
ATOM 622 O O . GLY A 1 78 ? 12.931 9.381 5.202 1.00 61.22 78 GLY A O 1
ATOM 623 N N . ASP A 1 79 ? 11.549 7.990 6.361 1.00 53.03 79 ASP A N 1
ATOM 624 C CA . ASP A 1 79 ? 11.453 8.631 7.690 1.00 53.03 79 ASP A CA 1
ATOM 625 C C . ASP A 1 79 ? 10.189 9.480 7.942 1.00 53.03 79 ASP A C 1
ATOM 627 O O . ASP A 1 79 ? 10.104 10.198 8.941 1.00 53.03 79 ASP A O 1
ATOM 631 N N . ALA A 1 80 ? 9.170 9.312 7.085 1.00 51.28 80 ALA A N 1
ATOM 632 C CA . ALA A 1 80 ? 7.798 9.735 7.361 1.00 51.28 80 ALA A CA 1
ATOM 633 C C . ALA A 1 80 ? 6.991 8.810 8.312 1.00 51.28 80 ALA A C 1
ATOM 635 O O . ALA A 1 80 ? 7.343 7.612 8.496 1.00 51.28 80 ALA A O 1
#

pLDDT: mean 85.66, std 14.4, range [43.53, 97.88]

InterPro domains:
  IPR002625 Smr domain [PF01713] (12-79)
  IPR002625 Smr domain [PS50828] (12-80)
  IPR002625 Smr domain [SM00463] (9-79)
  IPR022990 Ribosome rescue factor SmrB [NF003432] (1-80)
  IPR036063 Smr domain superfamily [G3DSA:3.30.1370.110] (1-80)
  IPR036063 Smr domain superfamily [SSF160443] (10-67)

Secondary structure (DSSP, 8-state):
--TTS---SEEEE-TT--HHHHHHHHHHHHHHHHHTT---EEEE--SSSSHHHHHHHHHHHH-TT-----PPPGGGTTT-